Protein AF-A0A973MHE8-F1 (afdb_monomer_lite)

Structure (mmCIF, N/CA/C/O backbone):
data_AF-A0A973MHE8-F1
#
_entry.id   AF-A0A973MHE8-F1
#
loop_
_atom_site.group_PDB
_atom_site.id
_atom_site.type_symbol
_atom_site.label_atom_id
_atom_site.label_alt_id
_atom_site.label_comp_id
_atom_site.label_asym_id
_atom_site.label_entity_id
_atom_site.label_seq_id
_atom_site.pdbx_PDB_ins_code
_atom_site.Cartn_x
_atom_site.Cartn_y
_atom_site.Cartn_z
_atom_site.occupancy
_atom_site.B_iso_or_e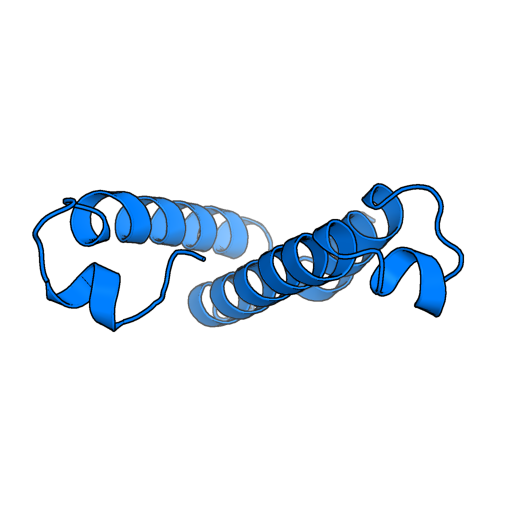quiv
_atom_site.auth_seq_id
_atom_site.auth_comp_id
_atom_site.auth_asym_id
_atom_site.auth_atom_id
_atom_site.pdbx_PDB_model_num
ATOM 1 N N . LEU A 1 1 ? 2.627 -1.866 -14.383 1.00 53.31 1 LEU A N 1
ATOM 2 C CA . LEU A 1 1 ? 2.470 -3.060 -13.525 1.00 53.31 1 LEU A CA 1
ATOM 3 C C . LEU A 1 1 ? 0.980 -3.350 -13.323 1.00 53.31 1 LEU A C 1
ATOM 5 O O . LEU A 1 1 ? 0.245 -2.411 -13.061 1.00 53.31 1 LEU A O 1
ATOM 9 N N . MET A 1 2 ? 0.572 -4.604 -13.566 1.00 53.84 2 MET A N 1
ATOM 10 C CA . MET A 1 2 ? -0.699 -5.335 -13.315 1.00 53.84 2 MET A CA 1
ATOM 11 C C . MET A 1 2 ? -2.107 -4.697 -13.368 1.00 53.84 2 MET A C 1
ATOM 13 O O . MET A 1 2 ? -3.074 -5.441 -13.291 1.00 53.84 2 MET A O 1
ATOM 17 N N . PHE A 1 3 ? -2.268 -3.395 -13.585 1.00 55.50 3 PHE A N 1
ATOM 18 C CA . PHE A 1 3 ? -3.563 -2.764 -13.892 1.00 55.50 3 PHE A CA 1
ATOM 19 C C . PHE A 1 3 ? -3.424 -1.668 -14.948 1.00 55.50 3 PHE A C 1
ATOM 21 O O . PHE A 1 3 ? -4.146 -0.675 -14.956 1.00 55.50 3 PHE A O 1
ATOM 28 N N . ARG A 1 4 ? -2.473 -1.846 -15.869 1.00 55.50 4 ARG A N 1
ATOM 29 C CA . ARG A 1 4 ? -2.471 -1.061 -17.100 1.00 55.50 4 ARG A CA 1
ATOM 30 C C . ARG A 1 4 ? -3.715 -1.481 -17.885 1.00 55.50 4 ARG A C 1
ATOM 32 O O . ARG A 1 4 ? -3.782 -2.614 -18.357 1.00 55.50 4 ARG A O 1
ATOM 39 N N . HIS A 1 5 ? -4.727 -0.616 -17.897 1.00 53.19 5 HIS A N 1
ATOM 40 C CA . HIS A 1 5 ? -6.056 -0.887 -18.454 1.00 53.19 5 HIS A CA 1
ATOM 41 C C . HIS A 1 5 ? -5.973 -1.447 -19.882 1.00 53.19 5 HIS A C 1
ATOM 43 O O . HIS A 1 5 ? -6.645 -2.416 -20.218 1.00 53.19 5 HIS A O 1
ATOM 49 N N . ASP A 1 6 ? -5.036 -0.926 -20.670 1.00 51.16 6 ASP A N 1
ATOM 50 C CA . ASP A 1 6 ? -4.738 -1.332 -22.042 1.00 51.16 6 ASP A CA 1
ATOM 51 C C . ASP A 1 6 ? -4.251 -2.792 -22.178 1.00 51.16 6 ASP A C 1
ATOM 53 O O . ASP A 1 6 ? -4.537 -3.468 -23.167 1.00 51.16 6 ASP A O 1
ATOM 57 N N . LEU A 1 7 ? -3.566 -3.328 -21.164 1.00 52.00 7 LEU A N 1
ATOM 58 C CA . LEU A 1 7 ? -3.122 -4.728 -21.141 1.00 52.00 7 LEU A CA 1
ATOM 59 C C . LEU A 1 7 ? -4.208 -5.695 -20.646 1.00 52.00 7 LEU A C 1
ATOM 61 O O . LEU A 1 7 ? -4.149 -6.882 -20.958 1.00 52.00 7 LEU A O 1
ATOM 65 N N . LEU A 1 8 ? -5.191 -5.211 -19.881 1.00 54.50 8 LEU A N 1
ATOM 66 C CA . LEU A 1 8 ? -6.301 -6.025 -19.368 1.00 54.50 8 LEU A CA 1
ATOM 67 C C . LEU A 1 8 ? -7.486 -6.088 -20.341 1.00 54.50 8 LEU A C 1
ATOM 69 O O . LEU A 1 8 ? -8.214 -7.078 -20.353 1.00 54.50 8 LEU A O 1
ATOM 73 N N . GLU A 1 9 ? -7.677 -5.046 -21.147 1.00 52.84 9 GLU A N 1
ATOM 74 C CA . GLU A 1 9 ? -8.789 -4.924 -22.095 1.00 52.84 9 GLU A CA 1
ATOM 75 C C . GLU A 1 9 ? -8.537 -5.694 -23.401 1.00 52.84 9 GLU A C 1
ATOM 77 O O . GLU A 1 9 ? -9.468 -6.234 -23.990 1.00 52.84 9 GLU A O 1
ATOM 82 N N . SER A 1 10 ? -7.270 -5.835 -23.810 1.00 55.94 10 SER A N 1
ATOM 83 C CA . SER A 1 10 ? -6.888 -6.537 -25.046 1.00 55.94 10 SER A CA 1
ATOM 84 C C . SER A 1 10 ? -7.119 -8.055 -25.022 1.00 55.94 10 SER A C 1
ATOM 86 O O . SER A 1 10 ? -7.108 -8.680 -26.082 1.00 55.94 10 SER A O 1
ATOM 88 N N . GLY A 1 11 ? -7.287 -8.675 -23.844 1.00 52.59 11 GLY A N 1
ATOM 89 C CA . GLY A 1 11 ? -7.551 -10.116 -23.671 1.00 52.59 11 GLY A CA 1
ATOM 90 C C . GLY A 1 11 ? -6.427 -11.069 -24.121 1.00 52.59 11 GLY A C 1
ATOM 91 O O . GLY A 1 11 ? -6.414 -12.232 -23.732 1.00 52.59 11 GLY A O 1
ATOM 92 N N . HIS A 1 12 ? -5.443 -10.582 -24.881 1.00 55.34 12 HIS A N 1
ATOM 93 C CA . HIS A 1 12 ? -4.433 -11.375 -25.589 1.00 55.34 12 HIS A CA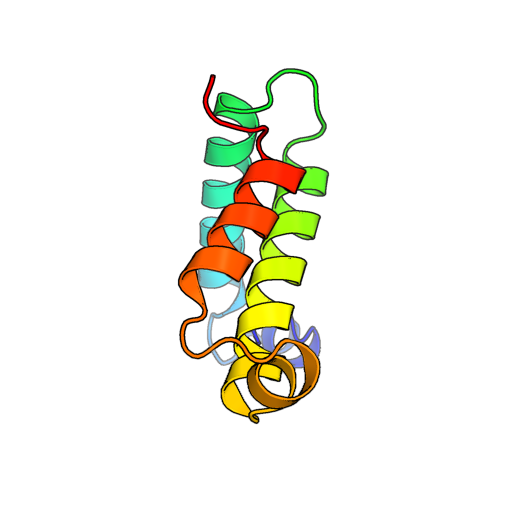 1
ATOM 94 C C . HIS A 1 12 ? -3.466 -12.146 -24.681 1.00 55.34 12 HIS A C 1
ATOM 96 O O . HIS A 1 12 ? -2.870 -13.130 -25.106 1.00 55.34 12 HIS A O 1
ATOM 102 N N . LEU A 1 13 ? -3.301 -11.699 -23.434 1.00 58.00 13 LEU A N 1
ATOM 103 C CA . LEU A 1 13 ? -2.381 -12.304 -22.467 1.00 58.00 13 LEU A CA 1
ATOM 104 C C . LEU A 1 13 ? -3.104 -13.021 -21.313 1.00 58.00 13 LEU A C 1
ATOM 106 O O . LEU A 1 13 ? -2.443 -13.453 -20.375 1.00 58.00 13 LEU A O 1
ATOM 110 N N . GLY A 1 14 ? -4.447 -13.095 -21.318 1.00 58.22 14 GLY A N 1
ATOM 111 C CA . GLY A 1 14 ? -5.225 -13.704 -20.222 1.00 58.22 14 GLY A CA 1
ATOM 112 C C . GLY A 1 14 ? -5.018 -13.038 -18.851 1.00 58.22 14 GLY A C 1
ATOM 113 O O . GLY A 1 14 ? -5.400 -13.579 -17.813 1.00 58.22 14 GLY A O 1
ATOM 114 N N . LEU A 1 15 ? -4.398 -11.852 -18.826 1.00 59.28 15 LEU A N 1
ATOM 115 C CA . LEU A 1 15 ? -3.985 -11.174 -17.598 1.00 59.28 15 LEU A CA 1
ATOM 116 C C . LEU A 1 15 ? -5.179 -10.770 -16.742 1.00 59.28 15 LEU A C 1
ATOM 118 O O . LEU A 1 15 ? -5.059 -10.728 -15.523 1.00 59.28 15 LEU A O 1
ATOM 122 N N . ARG A 1 16 ? -6.338 -10.509 -17.351 1.00 60.19 16 ARG A N 1
ATOM 123 C CA . ARG A 1 16 ? -7.580 -10.228 -16.626 1.00 60.19 16 ARG A CA 1
ATOM 124 C C . ARG A 1 16 ? -8.045 -11.437 -15.814 1.00 60.19 16 ARG A C 1
ATOM 126 O O . ARG A 1 16 ? -8.377 -11.272 -14.641 1.00 60.19 16 ARG A O 1
ATOM 133 N N . ASP A 1 17 ? -7.975 -12.629 -16.401 1.00 61.03 17 ASP A N 1
ATOM 134 C CA . ASP A 1 17 ? -8.421 -13.881 -15.781 1.00 61.03 17 ASP A CA 1
ATOM 135 C C . ASP A 1 17 ? -7.473 -14.372 -14.681 1.00 61.03 17 ASP A C 1
ATOM 137 O O . ASP A 1 17 ? -7.874 -15.159 -13.836 1.00 61.03 17 ASP A O 1
ATOM 141 N N . THR A 1 18 ? -6.229 -13.886 -14.641 1.00 64.81 18 THR A N 1
ATOM 142 C CA . THR A 1 18 ? -5.242 -14.226 -13.596 1.00 64.81 18 THR A CA 1
ATOM 143 C C . THR A 1 18 ? -5.068 -13.127 -12.546 1.00 64.81 18 THR A C 1
ATOM 145 O O . THR A 1 18 ? -4.993 -13.410 -11.350 1.00 64.81 18 THR A O 1
ATOM 148 N N . SER A 1 19 ? -5.052 -11.859 -12.959 1.00 67.81 19 SER A N 1
ATOM 149 C CA . SER A 1 19 ? -4.796 -10.716 -12.070 1.00 67.81 19 SER A CA 1
ATOM 150 C C . SER A 1 19 ? -5.989 -10.385 -11.177 1.00 67.81 19 SER A C 1
ATOM 152 O O . SER A 1 19 ? -5.804 -10.029 -10.013 1.00 67.81 19 SER A O 1
ATOM 154 N N . LEU A 1 20 ? -7.219 -10.515 -11.693 1.00 77.38 20 LEU A N 1
ATOM 155 C CA . LEU A 1 20 ? -8.423 -10.236 -10.907 1.00 77.38 20 LEU A CA 1
ATOM 156 C C . LEU A 1 20 ? -8.655 -11.269 -9.797 1.00 77.38 20 LEU A C 1
ATOM 158 O O . LEU A 1 20 ? -8.952 -10.835 -8.683 1.00 77.38 20 LEU A O 1
ATOM 162 N N . PRO A 1 21 ? -8.477 -12.589 -10.015 1.00 84.38 21 PRO A N 1
ATOM 163 C CA . PRO A 1 21 ? -8.532 -13.551 -8.916 1.00 84.38 21 PRO A CA 1
ATOM 164 C C . PRO A 1 21 ? -7.460 -13.319 -7.853 1.00 84.38 21 PRO A C 1
ATOM 166 O O . PRO A 1 21 ? -7.76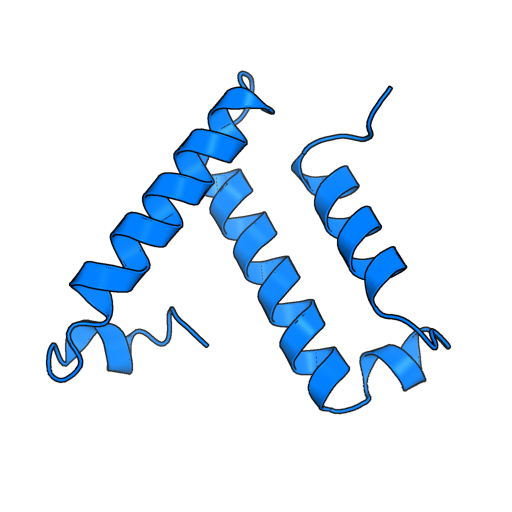1 -13.419 -6.666 1.00 84.38 21 PRO A O 1
ATOM 169 N N . LEU A 1 22 ? -6.235 -12.945 -8.243 1.00 84.94 22 LEU A N 1
ATOM 170 C CA . LEU A 1 22 ? -5.186 -12.617 -7.274 1.00 84.94 22 LEU A CA 1
ATOM 171 C C . LEU A 1 22 ? -5.566 -11.398 -6.425 1.00 84.94 22 LEU A C 1
ATOM 173 O O . LEU A 1 22 ? -5.438 -11.433 -5.201 1.00 84.94 22 LEU A O 1
ATOM 177 N N . PHE A 1 23 ? -6.086 -10.342 -7.056 1.00 88.06 23 PHE A N 1
ATOM 178 C CA . PHE A 1 23 ? -6.604 -9.191 -6.323 1.00 88.06 23 PHE A CA 1
ATOM 179 C C . PHE A 1 23 ? -7.775 -9.587 -5.415 1.00 88.06 23 PHE A C 1
ATOM 181 O O . PHE A 1 23 ? -7.809 -9.189 -4.256 1.00 88.06 23 PHE A O 1
ATOM 188 N N . GLY A 1 24 ? -8.692 -10.432 -5.894 1.00 91.75 24 GLY A N 1
ATOM 189 C CA . GLY A 1 24 ? -9.764 -11.005 -5.080 1.00 91.75 24 GLY A CA 1
ATOM 190 C C . GLY A 1 24 ? -9.229 -11.714 -3.834 1.00 91.75 24 GLY A C 1
ATOM 191 O O . GLY A 1 24 ? -9.709 -11.462 -2.731 1.00 91.75 24 GLY A O 1
ATOM 192 N N . ARG A 1 25 ? -8.161 -12.506 -3.976 1.00 93.56 25 ARG A N 1
ATOM 193 C CA . ARG A 1 25 ? -7.517 -13.171 -2.841 1.00 93.56 25 ARG A CA 1
ATOM 194 C C . ARG A 1 25 ? -6.916 -12.182 -1.842 1.00 93.56 25 ARG A C 1
ATOM 196 O O . ARG A 1 25 ? -7.000 -12.412 -0.637 1.00 93.56 25 ARG A O 1
ATOM 203 N N . LEU A 1 26 ? -6.335 -11.082 -2.315 1.00 93.12 26 LEU A N 1
ATOM 204 C CA . LEU A 1 26 ? -5.861 -10.017 -1.432 1.00 93.12 26 LEU A CA 1
ATOM 205 C C . LEU A 1 26 ? -7.017 -9.363 -0.670 1.00 93.12 26 LEU A C 1
ATOM 207 O O . LEU A 1 26 ? -6.904 -9.181 0.537 1.00 93.12 26 LEU A O 1
ATOM 211 N N . VAL A 1 27 ? -8.131 -9.064 -1.344 1.00 96.44 27 VAL A N 1
ATOM 212 C CA . VAL A 1 27 ? -9.340 -8.518 -0.703 1.00 96.44 27 VAL A CA 1
ATOM 213 C C . VAL A 1 27 ? -9.828 -9.446 0.409 1.00 96.44 27 VAL A C 1
ATOM 215 O O . VAL A 1 27 ? -10.114 -8.981 1.509 1.00 96.44 27 VAL A O 1
ATOM 218 N N . GLU A 1 28 ? -9.863 -10.759 0.167 1.00 96.88 28 GLU A N 1
ATOM 219 C CA . GLU A 1 28 ? -10.236 -11.739 1.195 1.00 96.88 28 GLU A CA 1
ATOM 220 C C . GLU A 1 28 ? -9.298 -11.714 2.407 1.00 96.88 28 GLU A C 1
ATOM 222 O O . GLU A 1 28 ? -9.759 -11.814 3.542 1.00 96.88 28 GLU A O 1
ATOM 227 N N . LEU A 1 29 ? -7.984 -11.610 2.189 1.00 96.44 29 LEU A N 1
ATOM 228 C CA . LEU A 1 29 ? -7.005 -11.538 3.277 1.00 96.44 29 LEU A CA 1
ATOM 229 C C . LEU A 1 29 ? -7.147 -10.239 4.072 1.00 96.44 29 LEU A C 1
ATOM 231 O O . LEU A 1 29 ? -7.178 -10.278 5.300 1.00 96.44 29 LEU A O 1
ATOM 235 N N . VAL A 1 30 ? -7.291 -9.109 3.382 1.00 96.88 30 VAL A N 1
ATOM 236 C CA . VAL A 1 30 ? -7.510 -7.803 4.008 1.00 96.88 30 VAL A CA 1
ATOM 237 C C . VAL A 1 30 ? -8.788 -7.813 4.842 1.00 96.88 30 VAL A C 1
ATOM 239 O O . VAL A 1 30 ? -8.751 -7.378 5.987 1.00 96.88 30 VAL A O 1
ATOM 242 N N . GLY A 1 31 ? -9.886 -8.378 4.333 1.00 97.00 31 GLY A N 1
ATOM 243 C CA . GLY A 1 31 ? -11.151 -8.463 5.070 1.00 97.00 31 GLY A CA 1
ATOM 244 C C . GLY A 1 31 ? -11.068 -9.286 6.359 1.00 97.00 31 GLY A C 1
ATOM 245 O O . GLY A 1 31 ? -11.800 -9.010 7.303 1.00 97.00 31 GLY A O 1
ATOM 246 N N . ARG A 1 32 ? -10.145 -10.255 6.446 1.00 96.06 32 ARG A N 1
ATOM 247 C CA . ARG A 1 32 ? -9.894 -11.008 7.690 1.00 96.06 32 ARG A CA 1
ATOM 248 C C . ARG A 1 32 ? -9.164 -10.178 8.744 1.00 96.06 32 ARG A C 1
ATOM 250 O O . ARG A 1 32 ? -9.378 -10.398 9.928 1.00 96.06 32 ARG A O 1
ATOM 257 N N . VAL A 1 33 ? -8.286 -9.270 8.318 1.00 95.94 33 VAL A N 1
ATOM 258 C CA . VAL A 1 33 ? -7.457 -8.444 9.214 1.00 95.94 33 VAL A CA 1
ATOM 259 C C . VAL A 1 33 ? -8.155 -7.130 9.574 1.00 95.94 33 VAL A C 1
ATOM 261 O O . VAL A 1 33 ? -7.980 -6.610 10.671 1.00 95.94 33 VAL A O 1
ATOM 264 N N . ARG A 1 34 ? -8.971 -6.594 8.663 1.00 94.44 34 ARG A N 1
ATOM 265 C CA . ARG A 1 34 ? -9.682 -5.318 8.797 1.00 94.44 34 ARG A CA 1
ATOM 266 C C . ARG A 1 34 ? -11.195 -5.516 8.624 1.00 94.44 34 ARG A C 1
ATOM 268 O O . ARG A 1 34 ? -11.747 -5.030 7.637 1.00 94.44 34 ARG A O 1
ATOM 275 N N . PRO A 1 35 ? -11.873 -6.207 9.561 1.00 94.25 35 PRO A N 1
ATOM 276 C CA . PRO A 1 35 ? -13.306 -6.490 9.445 1.00 94.25 35 PRO A CA 1
ATOM 277 C C . PRO A 1 35 ? -14.178 -5.223 9.449 1.00 94.25 35 PRO A C 1
ATOM 279 O O . PRO A 1 35 ? -15.258 -5.229 8.867 1.00 94.25 35 PRO A O 1
ATOM 282 N N . ASP A 1 36 ? -13.691 -4.130 10.043 1.00 94.50 36 ASP A N 1
ATOM 283 C CA . ASP A 1 36 ? -14.429 -2.865 10.175 1.00 94.50 36 ASP A CA 1
ATOM 284 C C . ASP A 1 36 ? -14.207 -1.882 9.007 1.00 94.50 36 ASP A C 1
ATOM 286 O O . ASP A 1 36 ? -14.636 -0.731 9.072 1.00 94.50 36 ASP A O 1
ATOM 290 N N . ALA A 1 37 ? -13.495 -2.290 7.950 1.00 94.88 37 ALA A N 1
ATOM 291 C CA . ALA A 1 37 ? -13.175 -1.437 6.805 1.00 94.88 37 ALA A CA 1
ATOM 292 C C . ALA A 1 37 ? -13.662 -2.041 5.481 1.00 94.88 37 ALA A C 1
ATOM 294 O O . ALA A 1 37 ? -13.837 -3.252 5.352 1.00 94.88 37 ALA A O 1
ATOM 295 N N . ASP A 1 38 ? -13.810 -1.201 4.451 1.00 96.88 38 ASP A N 1
ATOM 296 C CA . ASP A 1 38 ? -14.009 -1.690 3.085 1.00 96.88 38 ASP A CA 1
ATOM 297 C C . ASP A 1 38 ? -12.729 -2.388 2.599 1.00 96.88 38 ASP A C 1
ATOM 299 O O . ASP A 1 38 ? -11.755 -1.757 2.172 1.00 96.88 38 ASP A O 1
ATOM 303 N N . ALA A 1 39 ? -12.741 -3.720 2.664 1.00 96.50 39 ALA A N 1
ATOM 304 C CA . ALA A 1 39 ? -11.606 -4.556 2.305 1.00 96.50 39 ALA A CA 1
ATOM 305 C C . ALA A 1 39 ? -11.142 -4.349 0.858 1.00 96.50 39 ALA A C 1
ATOM 307 O O . ALA A 1 39 ? -9.954 -4.496 0.570 1.00 96.50 39 ALA A O 1
ATOM 308 N N . ARG A 1 40 ? -12.048 -3.993 -0.062 1.00 94.56 40 ARG A N 1
ATOM 309 C CA . ARG A 1 40 ? -11.703 -3.785 -1.471 1.00 94.56 40 ARG A CA 1
ATOM 310 C C . ARG A 1 40 ? -10.941 -2.482 -1.661 1.00 94.56 40 ARG A C 1
ATOM 312 O O . ARG A 1 40 ? -9.950 -2.464 -2.392 1.00 94.56 40 ARG A O 1
ATOM 319 N N . VAL A 1 41 ? -11.369 -1.423 -0.976 1.00 96.12 41 VAL A N 1
ATOM 320 C CA . VAL A 1 41 ? -10.672 -0.130 -0.972 1.00 96.12 41 VAL A CA 1
ATOM 321 C C . VAL A 1 41 ? -9.306 -0.260 -0.302 1.00 96.12 41 VAL A C 1
ATOM 323 O O . VAL A 1 41 ? -8.302 0.151 -0.884 1.00 96.12 41 VAL A O 1
ATOM 326 N N . VAL A 1 42 ? -9.238 -0.895 0.873 1.00 96.50 42 VAL A N 1
ATOM 327 C CA . VAL A 1 42 ? -7.972 -1.095 1.599 1.00 96.50 42 VAL A CA 1
ATOM 328 C C . VAL A 1 42 ? -6.997 -1.954 0.789 1.00 96.50 42 VAL A C 1
ATOM 330 O O . VAL A 1 42 ? -5.828 -1.593 0.666 1.00 96.50 42 VAL A O 1
ATOM 333 N N . ALA A 1 43 ? -7.462 -3.047 0.175 1.00 95.00 43 ALA A N 1
ATOM 334 C CA . ALA A 1 43 ? -6.634 -3.871 -0.705 1.00 95.00 43 ALA A CA 1
ATOM 335 C C . ALA A 1 43 ? -6.121 -3.085 -1.917 1.00 95.00 43 ALA A C 1
ATOM 337 O O . ALA A 1 43 ? -4.955 -3.225 -2.278 1.00 95.00 43 ALA A O 1
ATOM 338 N N . GLY A 1 44 ? -6.959 -2.241 -2.529 1.00 93.31 44 GLY A N 1
ATOM 339 C CA . GLY A 1 44 ? -6.554 -1.370 -3.633 1.00 93.31 44 GLY A CA 1
ATOM 340 C C . GLY A 1 44 ? -5.461 -0.377 -3.231 1.00 93.31 44 GLY A C 1
ATOM 341 O O . GLY A 1 44 ? -4.460 -0.249 -3.935 1.00 93.31 44 GLY A O 1
ATOM 342 N N . ALA A 1 45 ? -5.619 0.275 -2.077 1.00 95.94 45 ALA A N 1
ATOM 343 C CA . ALA A 1 45 ? -4.638 1.215 -1.540 1.00 95.94 45 ALA A CA 1
ATOM 344 C C . ALA A 1 45 ? -3.304 0.528 -1.203 1.00 95.94 45 ALA A C 1
ATOM 346 O O . ALA A 1 45 ? -2.250 0.982 -1.652 1.00 95.94 45 ALA A O 1
ATOM 347 N N . LEU A 1 46 ? -3.353 -0.611 -0.502 1.00 95.25 46 LEU A N 1
ATOM 348 C CA . LEU A 1 46 ? -2.169 -1.409 -0.190 1.00 95.25 46 LEU A CA 1
ATOM 349 C C . LEU A 1 46 ? -1.458 -1.852 -1.475 1.00 95.25 46 LEU A C 1
ATOM 351 O O . LEU A 1 46 ? -0.258 -1.647 -1.617 1.00 95.25 46 LEU A O 1
ATO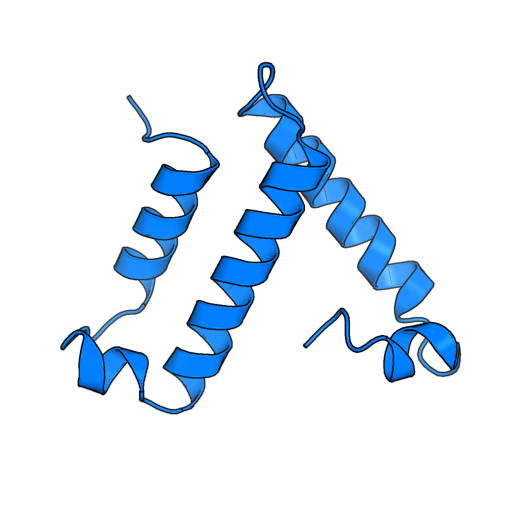M 355 N N . TRP A 1 47 ? -2.193 -2.402 -2.442 1.00 93.06 47 TRP A N 1
ATOM 356 C CA . TRP A 1 47 ? -1.636 -2.862 -3.715 1.00 93.06 47 TRP A CA 1
ATOM 357 C C . TRP A 1 47 ? -0.943 -1.739 -4.495 1.00 93.06 47 TRP A C 1
ATOM 359 O O . TRP A 1 47 ? 0.170 -1.917 -4.995 1.00 93.06 47 TRP A O 1
ATOM 369 N N . ALA A 1 48 ? -1.569 -0.560 -4.563 1.00 92.75 48 ALA A N 1
ATOM 370 C CA . ALA A 1 48 ? -0.974 0.617 -5.183 1.00 92.75 48 ALA A CA 1
ATOM 371 C C . ALA A 1 48 ? 0.311 1.054 -4.461 1.00 92.75 48 ALA A C 1
ATOM 373 O O . ALA A 1 48 ? 1.313 1.337 -5.119 1.00 92.75 48 ALA A O 1
ATOM 374 N N . ASN A 1 49 ? 0.310 1.057 -3.124 1.00 95.44 49 ASN A N 1
ATOM 375 C CA . ASN A 1 49 ? 1.475 1.421 -2.321 1.00 95.44 49 ASN A CA 1
ATOM 376 C C . ASN A 1 49 ? 2.645 0.443 -2.537 1.00 95.44 49 ASN A C 1
ATOM 378 O O . ASN A 1 49 ? 3.755 0.877 -2.837 1.00 95.44 49 ASN A O 1
ATOM 382 N N . LEU A 1 50 ? 2.379 -0.869 -2.513 1.00 93.69 50 LEU A N 1
ATOM 383 C CA . LEU A 1 50 ? 3.374 -1.915 -2.784 1.00 93.69 50 LEU A CA 1
ATOM 384 C C . LEU A 1 50 ? 4.015 -1.758 -4.168 1.00 93.69 50 LEU A C 1
ATOM 386 O O . LEU A 1 50 ? 5.237 -1.842 -4.310 1.00 93.69 50 LEU A O 1
ATOM 390 N N . HIS A 1 51 ? 3.205 -1.496 -5.195 1.00 90.88 51 HIS A N 1
ATOM 391 C CA . HIS A 1 51 ? 3.724 -1.243 -6.536 1.00 90.88 51 HIS A CA 1
ATOM 392 C C . HIS A 1 51 ? 4.509 0.066 -6.633 1.00 90.88 51 HIS A C 1
ATOM 394 O O . HIS A 1 51 ? 5.531 0.094 -7.317 1.00 90.88 51 HIS A O 1
ATOM 400 N N . GLY A 1 52 ? 4.072 1.123 -5.946 1.00 93.12 52 GLY A N 1
ATOM 401 C CA . GLY A 1 52 ? 4.802 2.386 -5.863 1.00 93.12 52 GLY A CA 1
ATOM 402 C C . GLY A 1 52 ? 6.185 2.207 -5.240 1.00 93.12 52 GLY A C 1
ATOM 403 O O . GLY A 1 52 ? 7.173 2.658 -5.820 1.00 93.12 52 GLY A O 1
ATOM 404 N N . ILE A 1 53 ? 6.266 1.470 -4.125 1.00 95.25 53 ILE A N 1
ATOM 405 C CA . ILE A 1 53 ? 7.537 1.101 -3.488 1.00 95.25 53 ILE A CA 1
ATOM 406 C C . ILE A 1 53 ? 8.416 0.346 -4.484 1.00 95.25 53 ILE A C 1
ATOM 408 O O . ILE A 1 53 ? 9.537 0.772 -4.745 1.00 95.25 53 ILE A O 1
ATOM 412 N N . ALA A 1 54 ? 7.906 -0.725 -5.096 1.00 92.75 54 ALA A N 1
ATOM 413 C CA . ALA A 1 54 ? 8.684 -1.536 -6.029 1.00 92.75 54 ALA A CA 1
ATOM 414 C C . ALA A 1 54 ? 9.204 -0.727 -7.233 1.00 92.75 54 ALA A C 1
ATOM 416 O O . ALA A 1 54 ? 10.361 -0.874 -7.626 1.00 92.75 54 ALA A O 1
ATOM 417 N N . GLN A 1 55 ? 8.370 0.143 -7.811 1.00 93.62 55 GLN A N 1
ATOM 418 C CA . GLN A 1 55 ? 8.731 0.937 -8.985 1.00 93.62 55 GLN A CA 1
ATOM 419 C C . GLN A 1 55 ? 9.789 1.997 -8.659 1.00 93.62 55 GLN A C 1
ATOM 421 O O . GLN A 1 55 ? 10.777 2.111 -9.380 1.00 93.62 55 GLN A O 1
ATOM 426 N N . LEU A 1 56 ? 9.610 2.748 -7.568 1.00 94.94 56 LEU A N 1
ATOM 427 C CA . LEU A 1 56 ? 10.563 3.783 -7.162 1.00 94.94 56 LEU A CA 1
ATOM 428 C C . LEU A 1 56 ? 11.875 3.184 -6.635 1.00 94.94 56 LEU A C 1
ATOM 430 O O . LEU A 1 56 ? 12.944 3.746 -6.877 1.00 94.94 56 LEU A O 1
ATOM 434 N N . TRP A 1 57 ? 11.806 2.038 -5.951 1.00 95.50 57 TRP A N 1
ATOM 435 C CA . TRP A 1 57 ? 12.980 1.303 -5.477 1.00 95.50 57 TRP A CA 1
ATOM 436 C C . TRP A 1 57 ? 13.798 0.731 -6.632 1.00 95.50 57 TRP A C 1
ATOM 438 O O . TRP A 1 57 ? 15.022 0.843 -6.642 1.00 95.50 57 TRP A O 1
ATOM 448 N N . GLY A 1 58 ? 13.137 0.160 -7.644 1.00 94.00 58 GLY A N 1
ATOM 449 C CA . GLY A 1 58 ? 13.816 -0.388 -8.819 1.00 94.00 58 GLY A CA 1
ATOM 450 C C . GLY A 1 58 ? 14.637 0.651 -9.590 1.00 94.00 58 GLY A C 1
ATOM 451 O O . GLY A 1 58 ? 15.548 0.281 -10.323 1.00 94.00 58 GLY A O 1
ATOM 452 N N . TRP A 1 59 ? 14.322 1.941 -9.435 1.00 94.69 59 TRP A N 1
ATOM 453 C CA . TRP A 1 59 ? 15.007 3.055 -10.100 1.00 94.69 59 TRP A CA 1
ATOM 454 C C . TRP A 1 59 ? 15.953 3.820 -9.159 1.00 94.69 59 TRP A C 1
ATOM 456 O O . TRP A 1 59 ? 16.460 4.878 -9.522 1.00 94.69 59 TRP A O 1
ATOM 466 N N . GLY A 1 60 ? 16.175 3.333 -7.934 1.00 94.19 60 GLY A N 1
ATOM 467 C CA . GLY A 1 60 ? 17.073 3.969 -6.965 1.00 94.19 60 GLY A CA 1
ATOM 468 C C . GLY A 1 60 ? 16.510 5.225 -6.284 1.00 94.19 60 GLY A C 1
ATOM 469 O O . GLY A 1 60 ? 17.173 5.810 -5.429 1.00 94.19 60 GLY A O 1
ATOM 470 N N . SER A 1 61 ? 15.305 5.676 -6.650 1.00 93.56 61 SER A N 1
ATOM 471 C CA . SER A 1 61 ? 14.759 6.960 -6.186 1.00 93.56 61 SER A CA 1
ATOM 472 C C . SER A 1 61 ? 14.391 6.931 -4.707 1.00 93.56 61 SER A C 1
ATOM 474 O O . SER A 1 61 ? 14.614 7.912 -4.002 1.00 93.56 61 SER A O 1
ATOM 476 N N . LEU A 1 62 ? 13.853 5.810 -4.217 1.00 94.12 62 LEU A N 1
ATOM 477 C CA . LEU A 1 62 ? 13.523 5.672 -2.797 1.00 94.12 62 LEU A CA 1
ATOM 478 C C . LEU A 1 62 ? 14.775 5.569 -1.929 1.00 94.12 62 LEU A C 1
ATOM 480 O O . LEU A 1 62 ? 14.821 6.202 -0.881 1.00 94.12 62 LEU A O 1
ATOM 484 N N . GLN A 1 63 ? 15.798 4.842 -2.373 1.00 94.62 63 GLN A N 1
ATOM 485 C CA . GLN A 1 63 ? 17.086 4.740 -1.688 1.00 94.62 63 GLN A CA 1
ATOM 486 C C . GLN A 1 63 ? 17.720 6.124 -1.553 1.00 94.62 63 GLN A C 1
ATOM 488 O O . GLN A 1 63 ? 18.101 6.529 -0.460 1.00 94.62 63 GLN A O 1
ATOM 493 N N . LEU A 1 64 ? 17.741 6.890 -2.648 1.00 95.25 64 LEU A N 1
ATOM 494 C CA . LEU A 1 64 ? 18.243 8.261 -2.653 1.00 95.25 64 LEU A CA 1
ATOM 495 C C . LEU A 1 64 ? 17.443 9.180 -1.716 1.00 95.25 64 LEU A C 1
ATOM 497 O O . LEU A 1 64 ? 18.033 9.963 -0.980 1.00 95.25 64 LEU A O 1
ATOM 501 N N . ALA A 1 65 ? 16.110 9.099 -1.746 1.00 96.19 65 ALA A N 1
ATOM 502 C CA . ALA A 1 65 ? 15.242 9.998 -0.986 1.00 96.19 65 ALA A CA 1
ATOM 503 C C . ALA A 1 65 ? 15.175 9.673 0.514 1.00 96.19 65 ALA A C 1
ATOM 505 O O . ALA A 1 65 ? 14.999 10.575 1.329 1.00 96.19 65 ALA A O 1
ATOM 506 N N . THR A 1 66 ? 15.271 8.395 0.879 1.00 95.00 66 THR A N 1
ATOM 507 C CA . THR A 1 66 ? 15.089 7.926 2.264 1.00 95.00 66 THR A CA 1
ATOM 508 C C . THR A 1 66 ? 16.401 7.584 2.963 1.00 95.00 66 THR A C 1
ATOM 510 O O . THR A 1 66 ? 16.419 7.475 4.185 1.00 95.00 66 THR A O 1
ATOM 513 N N . GLY A 1 67 ? 17.489 7.395 2.211 1.00 95.25 67 GLY A N 1
ATOM 514 C CA . GLY A 1 67 ? 18.751 6.868 2.731 1.00 95.25 67 GLY A CA 1
ATOM 515 C C . GLY A 1 67 ? 18.698 5.384 3.106 1.00 95.25 67 GLY A C 1
ATOM 516 O O . GLY A 1 67 ? 19.639 4.892 3.721 1.00 95.25 67 GLY A O 1
ATOM 517 N N . ALA A 1 68 ? 17.614 4.675 2.772 1.00 93.94 68 ALA A N 1
ATOM 518 C CA . ALA A 1 68 ? 17.458 3.263 3.091 1.00 93.94 68 ALA A CA 1
ATOM 519 C C . ALA A 1 68 ? 18.334 2.377 2.193 1.00 93.94 68 ALA A C 1
ATOM 521 O O . ALA A 1 68 ? 18.368 2.538 0.970 1.00 93.94 68 ALA A O 1
ATOM 522 N N . ASP A 1 69 ? 18.993 1.405 2.812 1.00 94.94 69 ASP A N 1
ATOM 523 C CA . ASP A 1 69 ? 19.762 0.338 2.170 1.00 94.94 69 ASP A CA 1
ATOM 524 C C . ASP A 1 69 ? 18.917 -0.921 1.896 1.00 94.94 69 ASP A C 1
ATOM 526 O O . ASP A 1 69 ? 19.248 -1.712 1.013 1.00 94.94 69 ASP A O 1
ATOM 530 N N . ASP A 1 70 ? 17.789 -1.065 2.595 1.00 94.62 70 ASP A N 1
ATOM 531 C CA . ASP A 1 70 ? 16.815 -2.147 2.448 1.00 94.62 70 ASP A CA 1
ATOM 532 C C . ASP A 1 70 ? 15.374 -1.613 2.298 1.00 94.62 70 ASP A C 1
ATOM 534 O O . ASP A 1 70 ? 14.988 -0.605 2.893 1.00 94.62 70 ASP A O 1
ATOM 538 N N . PHE A 1 71 ? 14.550 -2.300 1.502 1.00 93.00 71 PHE 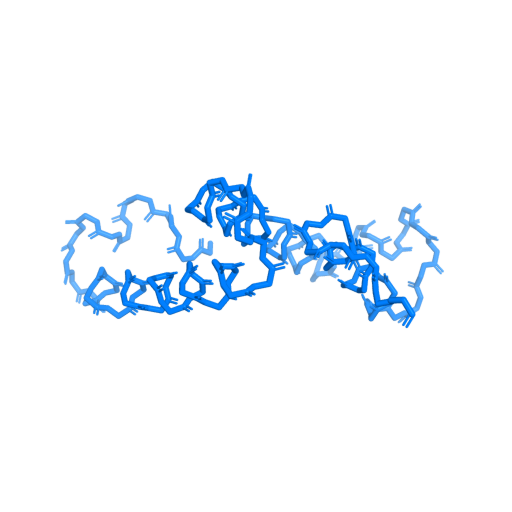A N 1
ATOM 539 C CA . PHE A 1 71 ? 13.145 -1.955 1.273 1.00 93.00 71 PHE A CA 1
ATOM 540 C C . PHE A 1 71 ? 12.204 -2.542 2.333 1.00 93.00 71 PHE A C 1
ATOM 542 O O . PHE A 1 71 ? 11.051 -2.112 2.429 1.00 93.00 71 PHE A O 1
ATOM 549 N N . VAL A 1 72 ? 12.652 -3.520 3.132 1.00 95.56 72 VAL A N 1
ATOM 550 C CA . VAL A 1 72 ? 11.812 -4.183 4.146 1.00 95.56 72 VAL A CA 1
ATOM 551 C C . VAL A 1 72 ? 11.168 -3.197 5.135 1.00 95.56 72 VAL A C 1
ATOM 553 O O . VAL A 1 72 ? 9.976 -3.358 5.412 1.00 95.56 72 VAL A O 1
ATOM 556 N N . PRO A 1 73 ? 11.856 -2.156 5.652 1.00 94.69 73 PRO A N 1
ATOM 557 C CA . PRO A 1 73 ? 11.222 -1.168 6.527 1.00 94.69 73 PRO A CA 1
ATOM 558 C C . PRO A 1 73 ? 10.081 -0.393 5.851 1.00 94.69 73 PRO A C 1
ATOM 560 O O . PRO A 1 73 ? 9.054 -0.140 6.480 1.00 94.69 73 PRO A O 1
ATOM 563 N N . LEU A 1 74 ? 10.219 -0.069 4.559 1.00 95.12 74 LEU A N 1
ATOM 564 C CA . LEU A 1 74 ? 9.171 0.600 3.778 1.00 95.12 74 LEU A CA 1
ATOM 565 C C . LEU A 1 74 ? 7.953 -0.312 3.605 1.00 95.12 74 LEU A C 1
ATOM 567 O O . LEU A 1 74 ? 6.817 0.129 3.767 1.00 95.12 74 LEU A O 1
ATOM 571 N N . LEU A 1 75 ? 8.196 -1.598 3.337 1.00 95.12 75 LEU A N 1
ATOM 572 C CA . LEU A 1 75 ? 7.144 -2.603 3.223 1.00 95.12 75 LEU A CA 1
ATOM 573 C C . LEU A 1 75 ? 6.379 -2.779 4.540 1.00 95.12 75 LEU A C 1
ATOM 575 O O . LEU A 1 75 ? 5.151 -2.802 4.529 1.00 95.12 75 LEU A O 1
ATOM 579 N N . ARG A 1 76 ? 7.088 -2.875 5.672 1.00 95.50 76 ARG A N 1
ATOM 580 C CA . ARG A 1 76 ? 6.461 -2.969 7.001 1.00 95.50 76 ARG A CA 1
ATOM 581 C C . ARG A 1 76 ? 5.602 -1.747 7.296 1.00 95.50 76 ARG A C 1
ATOM 583 O O . ARG A 1 76 ? 4.433 -1.912 7.608 1.00 95.50 76 ARG A O 1
ATOM 590 N N . SER A 1 77 ? 6.137 -0.547 7.075 1.00 95.81 77 SER A N 1
ATOM 591 C CA . SER A 1 77 ? 5.391 0.703 7.252 1.00 95.81 77 SER A CA 1
ATOM 592 C C . SER A 1 77 ? 4.112 0.742 6.405 1.00 95.81 77 SER A C 1
ATOM 594 O O . SER A 1 77 ? 3.041 1.095 6.899 1.00 95.81 77 SER A O 1
ATOM 596 N N . ALA A 1 78 ? 4.181 0.305 5.143 1.00 95.88 78 ALA A N 1
ATOM 597 C CA . ALA A 1 78 ? 3.007 0.216 4.281 1.00 95.88 78 ALA A CA 1
ATOM 598 C C . ALA A 1 78 ? 1.970 -0.794 4.799 1.00 95.88 78 ALA A C 1
ATOM 600 O O . ALA A 1 78 ? 0.773 -0.503 4.769 1.00 95.88 78 ALA A O 1
ATOM 601 N N . LEU A 1 79 ? 2.407 -1.961 5.282 1.00 95.38 79 LEU A N 1
ATOM 602 C CA . LEU A 1 79 ? 1.516 -2.959 5.876 1.00 95.38 79 LEU A CA 1
ATOM 603 C C . LEU A 1 79 ? 0.873 -2.425 7.155 1.00 95.38 79 LEU A C 1
ATOM 605 O O . LEU A 1 79 ? -0.349 -2.455 7.249 1.00 95.38 79 LEU A O 1
ATOM 609 N N . ASP A 1 80 ? 1.652 -1.862 8.074 1.00 95.94 80 ASP A N 1
ATOM 610 C CA . ASP A 1 80 ? 1.154 -1.316 9.339 1.00 95.94 80 ASP A CA 1
ATOM 611 C C . ASP A 1 80 ? 0.138 -0.189 9.099 1.00 95.94 80 ASP A C 1
ATOM 613 O O . ASP A 1 80 ? -0.917 -0.144 9.732 1.00 95.94 80 ASP A O 1
ATOM 617 N N . ALA A 1 81 ? 0.393 0.688 8.122 1.00 95.62 81 ALA A N 1
ATOM 618 C CA . ALA A 1 81 ? -0.514 1.782 7.779 1.00 95.62 81 ALA A CA 1
ATOM 619 C C . ALA A 1 81 ? -1.878 1.302 7.246 1.00 95.62 81 ALA A C 1
ATOM 621 O O . ALA A 1 81 ? -2.902 1.939 7.501 1.00 95.62 81 ALA A O 1
ATOM 622 N N . HIS A 1 82 ? -1.915 0.190 6.503 1.00 94.94 82 HIS A N 1
ATOM 623 C CA . HIS A 1 82 ? -3.141 -0.290 5.851 1.00 94.94 82 HIS A CA 1
ATOM 624 C C . HIS A 1 82 ? -3.838 -1.413 6.626 1.00 94.94 82 HIS A C 1
ATOM 626 O O . HIS A 1 82 ? -5.063 -1.534 6.582 1.00 94.94 82 HIS A O 1
ATOM 632 N N . LEU A 1 83 ? -3.084 -2.234 7.347 1.00 94.81 83 LEU A N 1
ATOM 633 C CA . LEU A 1 83 ? -3.569 -3.416 8.061 1.00 94.81 83 LEU A CA 1
ATOM 634 C C . LEU A 1 83 ? -3.601 -3.216 9.581 1.00 94.81 83 LEU A C 1
ATOM 636 O O . LEU A 1 83 ? -4.238 -4.008 10.268 1.00 94.81 83 LEU A O 1
ATOM 640 N N . GLY A 1 84 ? -3.014 -2.127 10.082 1.00 88.25 84 GLY A N 1
ATOM 641 C CA . GLY A 1 84 ? -2.776 -1.905 11.504 1.00 88.25 84 GLY A CA 1
ATOM 642 C C . GLY A 1 84 ? -1.438 -2.507 11.935 1.00 88.25 84 GLY A C 1
ATOM 643 O O . GLY A 1 84 ? -0.967 -3.478 11.346 1.00 88.25 84 GLY A O 1
ATOM 644 N N . GLY A 1 85 ? -0.820 -1.920 12.960 1.00 77.56 85 GLY A N 1
ATOM 645 C CA . GLY A 1 85 ? 0.372 -2.497 13.578 1.00 77.56 85 GLY A CA 1
ATOM 646 C C . GLY A 1 85 ? 0.015 -3.765 14.351 1.00 7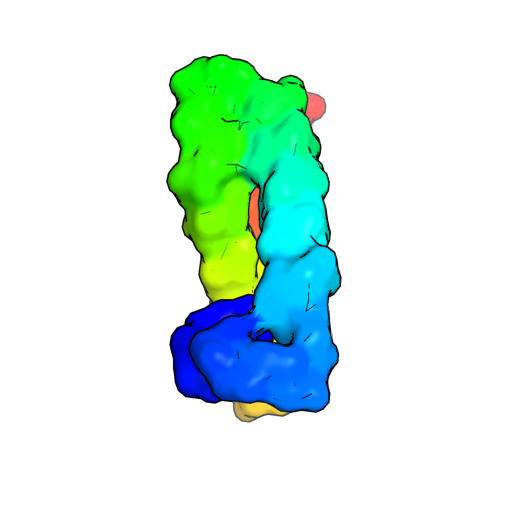7.56 85 GLY A C 1
ATOM 647 O O . GLY A 1 85 ? -1.031 -3.821 15.003 1.00 77.56 85 GLY A O 1
ATOM 648 N N . GLY A 1 86 ? 0.880 -4.778 14.284 1.00 60.31 86 GLY A N 1
ATOM 649 C CA . GLY A 1 86 ? 0.813 -5.901 15.216 1.00 60.31 86 GLY A CA 1
ATOM 650 C C . GLY A 1 86 ? 0.940 -5.372 16.645 1.00 60.31 86 GLY A C 1
ATOM 651 O O . GLY A 1 86 ? 1.918 -4.689 16.950 1.00 60.31 86 GLY A O 1
ATOM 652 N N . ALA A 1 87 ? -0.076 -5.625 17.471 1.00 46.03 87 ALA A N 1
ATOM 653 C CA . ALA A 1 87 ? -0.024 -5.356 18.906 1.00 46.03 87 ALA A CA 1
ATOM 654 C C . ALA A 1 87 ? 1.036 -6.229 19.593 1.00 46.03 87 ALA A C 1
ATOM 656 O O . ALA A 1 87 ? 1.190 -7.401 19.172 1.00 46.03 87 ALA A O 1
#

Foldseek 3Di:
DLPPVVVCVVCPVVSVVVSVVVLVVQLVVLCVLCVPDNSNVLSVQLVVQVVVLVVCVVVCNCCVVPVDPDCVVVNQVSCCVSRNDDD

pLDDT: mean 84.75, std 16.57, range [46.03, 97.0]

Sequence (87 aa):
LMFRHDLLESGHLGLRDTSLPLFGRLVELVGRVRPDADARVVAGALWANLHGIAQLWGWGSLQLATGADDFVPLLRSALDAHLGGGA

Secondary structure (DSSP, 8-state):
----HHHHHS-TT-HHHHHHHHHHHHHHHHHHH-TTS-HHHHHHHHHHHHHHHHHHHHTTHHHHHH--S-SHHHHHHHHHHHH----

Radius of gyration: 14.94 Å; chains: 1; bounding box: 34×24×44 Å